Protein AF-A0A4U6QGS0-F1 (afdb_monomer_lite)

Sequence (74 aa):
MSRCNGPIYPARRALYSDHGSDFTSSHIAQVCADFEVEIIHSSPGRPRGRGKVERFLGTITTELLPTLPWPIPA

Radius of gyration: 18.46 Å; chains: 1; bounding box: 34×47×46 Å

pLDDT: mean 76.16, std 13.66, range [41.41, 90.62]

Organism: NCBI:txid2576308

Foldseek 3Di:
DDPPPDDPDPPAAEAEEAPDPVLVDPVVVVVCVVVNYHYDHDDPPDPPPCCVVVVVVVCCVPPVQVVDPDDDDD

InterPro domains:
  IPR001584 Integrase, catalytic core [PS50994] (1-74)
  IPR012337 Ribonuclease H-like superfamily [SSF53098] (10-70)
  IPR036397 Ribonuclease H superfamily [G3DSA:3.30.420.10] (6-71)

Secondary structure (DSSP, 8-state):
--------PPP-EEEEE-S-TTTTSHHHHHHHHHTTEEEEEPPTT--SSTHHHHHHHHHIIIIIGGGSSSPPP-

Structure (mmCIF, N/CA/C/O backbone):
data_AF-A0A4U6QGS0-F1
#
_entry.id   AF-A0A4U6QGS0-F1
#
loop_
_atom_site.group_PDB
_atom_site.id
_atom_site.type_symbol
_atom_site.label_atom_id
_atom_site.label_alt_id
_atom_site.label_comp_id
_atom_site.label_asym_id
_atom_site.label_entity_id
_atom_site.label_seq_id
_atom_site.pdbx_PDB_ins_code
_atom_site.Cartn_x
_atom_site.Cartn_y
_atom_site.Cartn_z
_atom_site.occupancy
_atom_site.B_iso_or_equiv
_atom_site.auth_seq_id
_atom_site.auth_comp_id
_atom_site.auth_asym_id
_atom_site.auth_atom_id
_atom_site.pdbx_PDB_model_num
ATOM 1 N N . MET A 1 1 ? -6.444 36.171 -23.586 1.00 41.41 1 MET A N 1
ATOM 2 C CA . MET A 1 1 ? -6.572 34.859 -22.915 1.00 41.41 1 MET A CA 1
ATOM 3 C C . MET A 1 1 ? -6.323 33.753 -23.931 1.00 41.41 1 MET A C 1
ATOM 5 O O . MET A 1 1 ? -7.201 33.469 -24.734 1.00 41.41 1 MET A O 1
ATOM 9 N N . SER A 1 2 ? -5.111 33.193 -23.957 1.00 46.12 2 SER A N 1
ATOM 10 C CA . SER A 1 2 ? -4.770 32.070 -24.840 1.00 46.12 2 SER A CA 1
ATOM 11 C C . SER A 1 2 ? -5.134 30.766 -24.134 1.00 46.12 2 SER A C 1
ATOM 13 O O . SER A 1 2 ? -4.652 30.512 -23.032 1.00 46.12 2 SER A O 1
ATOM 15 N N . ARG A 1 3 ? -6.039 29.977 -24.722 1.00 52.06 3 ARG A N 1
ATOM 16 C CA . ARG A 1 3 ? -6.365 28.633 -24.236 1.00 52.06 3 ARG A CA 1
ATOM 17 C C . ARG A 1 3 ? -5.205 27.714 -24.600 1.00 52.06 3 ARG A C 1
ATOM 19 O O . ARG A 1 3 ? -4.995 27.432 -25.777 1.00 52.06 3 ARG A O 1
ATOM 26 N N . CYS A 1 4 ? -4.465 27.251 -23.599 1.00 49.50 4 CYS A N 1
ATOM 27 C CA . CYS A 1 4 ? -3.469 26.201 -23.764 1.00 49.50 4 CYS A CA 1
ATOM 28 C C . CYS A 1 4 ? -4.183 24.874 -24.072 1.00 49.50 4 CYS A C 1
ATOM 30 O O . CYS A 1 4 ? -4.455 24.088 -23.172 1.00 49.50 4 CYS A O 1
ATOM 32 N N . ASN A 1 5 ? -4.498 24.629 -25.344 1.00 54.94 5 ASN A N 1
ATOM 33 C CA . ASN A 1 5 ? -4.847 23.302 -25.852 1.00 54.94 5 ASN A CA 1
ATOM 34 C C . ASN A 1 5 ? -3.546 22.516 -26.072 1.00 54.94 5 ASN A C 1
ATOM 36 O O . ASN A 1 5 ? -3.080 22.365 -27.198 1.00 54.94 5 ASN A O 1
ATOM 40 N N . GLY A 1 6 ? -2.913 22.091 -24.978 1.00 56.41 6 GLY A N 1
ATOM 41 C CA . GLY A 1 6 ? -1.842 21.097 -25.027 1.00 56.41 6 GLY A CA 1
ATOM 42 C C . GLY A 1 6 ? -2.435 19.684 -25.017 1.00 56.41 6 GLY A C 1
ATOM 43 O O . GLY A 1 6 ? -3.500 19.493 -24.425 1.00 56.41 6 GLY A O 1
ATOM 44 N N . PRO A 1 7 ? -1.789 18.689 -25.647 1.00 51.53 7 PRO A N 1
ATOM 45 C CA . PRO A 1 7 ? -2.213 17.301 -25.518 1.00 51.53 7 PRO A CA 1
ATOM 46 C C . PRO A 1 7 ? -2.170 16.897 -24.039 1.00 51.53 7 PRO A C 1
ATOM 48 O O . PRO A 1 7 ? -1.156 17.080 -23.362 1.00 51.53 7 PRO A O 1
ATOM 51 N N . ILE A 1 8 ? -3.283 16.367 -23.530 1.00 64.31 8 ILE A N 1
ATOM 52 C CA . ILE A 1 8 ? -3.320 15.715 -22.222 1.00 64.31 8 ILE A CA 1
ATOM 53 C C . ILE A 1 8 ? -2.536 14.414 -22.390 1.00 64.31 8 ILE A C 1
ATOM 55 O O . ILE A 1 8 ? -3.076 13.416 -22.857 1.00 64.31 8 ILE A O 1
ATOM 59 N N . TYR A 1 9 ? -1.244 14.422 -22.069 1.00 56.97 9 TYR A N 1
ATOM 60 C CA . TYR A 1 9 ? -0.526 13.171 -21.851 1.00 56.97 9 TYR A CA 1
ATOM 61 C C . TYR A 1 9 ? -1.246 12.444 -20.705 1.00 56.97 9 TYR A C 1
ATOM 63 O O . TYR A 1 9 ? -1.465 13.083 -19.668 1.00 56.97 9 TYR A O 1
ATOM 71 N N . PRO A 1 10 ? -1.640 11.162 -20.839 1.00 59.03 10 PRO A N 1
ATOM 72 C CA . PRO A 1 10 ? -2.091 10.417 -19.676 1.00 59.03 10 PRO A CA 1
ATOM 73 C C . PRO A 1 10 ? -0.943 10.467 -18.670 1.00 59.03 10 PRO A C 1
ATOM 75 O O . PRO A 1 10 ? 0.188 10.075 -18.969 1.00 59.03 10 PRO A O 1
ATOM 78 N N . ALA A 1 11 ? -1.194 11.078 -17.513 1.00 66.19 11 ALA A N 1
ATOM 79 C CA . ALA A 1 11 ? -0.203 11.140 -16.456 1.00 66.19 11 ALA A CA 1
ATOM 80 C C . ALA A 1 11 ? 0.193 9.696 -16.144 1.00 66.19 11 ALA A C 1
ATOM 82 O O . ALA A 1 11 ? -0.671 8.913 -15.753 1.00 66.19 11 ALA A O 1
ATOM 83 N N . ARG A 1 12 ? 1.467 9.332 -16.345 1.00 62.84 12 ARG A N 1
ATOM 84 C CA . ARG A 1 12 ? 1.968 8.025 -15.911 1.00 62.84 12 ARG A CA 1
ATOM 85 C C . ARG A 1 12 ? 1.670 7.899 -14.423 1.00 62.84 12 ARG A C 1
ATOM 87 O O . ARG A 1 12 ? 2.180 8.678 -13.615 1.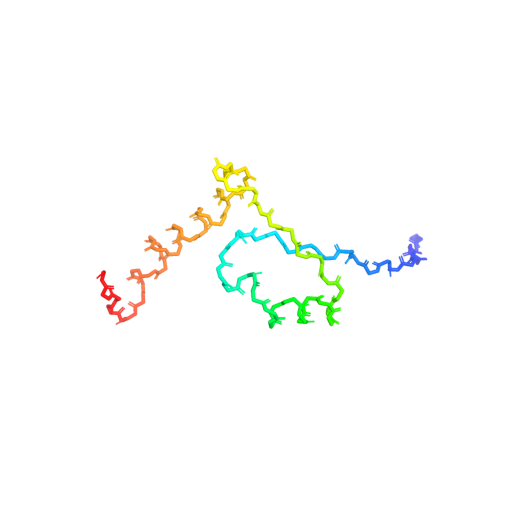00 62.84 12 ARG A O 1
ATOM 94 N N . ARG A 1 13 ? 0.775 6.979 -14.079 1.00 83.31 13 ARG A N 1
ATOM 95 C CA . ARG A 1 13 ? 0.347 6.745 -12.704 1.00 83.31 13 ARG A CA 1
ATOM 96 C C . ARG A 1 13 ? 1.295 5.724 -12.102 1.00 83.31 13 ARG A C 1
ATOM 98 O O . ARG A 1 13 ? 1.432 4.633 -12.633 1.00 83.31 13 ARG A O 1
ATOM 105 N N . ALA A 1 14 ? 1.952 6.087 -11.008 1.00 84.88 14 ALA A N 1
ATOM 106 C CA . ALA A 1 14 ? 2.793 5.171 -10.253 1.00 84.88 14 ALA A CA 1
ATOM 107 C C . ALA A 1 14 ? 2.135 4.870 -8.904 1.00 84.88 14 ALA A C 1
ATOM 109 O O . ALA A 1 14 ? 1.760 5.792 -8.172 1.00 84.88 14 ALA A O 1
ATOM 110 N N . LEU A 1 15 ? 2.007 3.587 -8.577 1.00 84.62 15 LEU A N 1
ATOM 111 C CA . LEU A 1 15 ? 1.595 3.100 -7.268 1.00 84.62 15 LEU A CA 1
ATOM 112 C C . LEU A 1 15 ? 2.847 2.728 -6.476 1.00 84.62 15 LEU A C 1
ATOM 114 O O . LEU A 1 15 ? 3.497 1.728 -6.763 1.00 84.62 15 LEU A O 1
ATOM 118 N N . TYR A 1 16 ? 3.182 3.532 -5.468 1.00 85.31 16 TYR A N 1
ATOM 119 C CA . TYR A 1 16 ? 4.289 3.229 -4.566 1.00 85.31 16 TYR A CA 1
ATOM 120 C C . TYR A 1 16 ? 3.773 2.386 -3.402 1.00 85.31 16 TYR A C 1
ATOM 122 O O . TYR A 1 16 ? 2.990 2.882 -2.589 1.00 85.31 16 TYR A O 1
ATOM 130 N N . SER A 1 17 ? 4.197 1.129 -3.327 1.00 82.94 17 SER A N 1
ATOM 131 C CA . SER A 1 17 ? 3.763 0.207 -2.276 1.00 82.94 17 SER A CA 1
ATOM 132 C C . SER A 1 17 ? 4.940 -0.531 -1.647 1.00 82.94 17 SER A C 1
ATOM 134 O O . SER A 1 17 ? 6.076 -0.432 -2.107 1.00 82.94 17 SER A O 1
ATOM 136 N N . ASP A 1 18 ? 4.700 -1.244 -0.555 1.00 80.88 18 ASP A N 1
ATOM 137 C CA . ASP A 1 18 ? 5.692 -2.158 0.007 1.00 80.88 18 ASP A CA 1
ATOM 138 C C . ASP A 1 18 ? 5.694 -3.513 -0.718 1.00 80.88 18 ASP A C 1
ATOM 140 O O . ASP A 1 18 ? 5.003 -3.723 -1.716 1.00 80.88 18 ASP A O 1
ATOM 144 N N . HIS A 1 19 ? 6.547 -4.422 -0.243 1.00 81.94 19 HIS A N 1
ATOM 145 C CA . HIS A 1 19 ? 6.615 -5.811 -0.701 1.00 81.94 19 HIS A CA 1
ATOM 146 C C . HIS A 1 19 ? 5.607 -6.710 0.045 1.00 81.94 19 HIS A C 1
ATOM 148 O O . HIS A 1 19 ? 5.869 -7.896 0.237 1.00 81.94 19 HIS A O 1
ATOM 154 N N . GLY A 1 20 ? 4.482 -6.163 0.521 1.00 80.50 20 GLY A N 1
ATOM 155 C CA . GLY A 1 20 ? 3.417 -6.961 1.123 1.00 80.50 20 GLY A CA 1
ATOM 156 C C . GLY A 1 20 ? 2.877 -8.015 0.150 1.00 80.50 20 GLY A C 1
ATOM 157 O O . GLY A 1 20 ? 2.882 -7.821 -1.069 1.00 80.50 20 GLY A O 1
ATOM 158 N N . SER A 1 21 ? 2.394 -9.139 0.682 1.00 81.88 21 SER A N 1
ATOM 159 C CA . SER A 1 21 ? 1.818 -10.237 -0.112 1.00 81.88 21 SER A CA 1
ATOM 160 C C . SER A 1 21 ? 0.684 -9.770 -1.027 1.00 81.88 21 SER A C 1
ATOM 162 O O . SER A 1 21 ? 0.591 -10.194 -2.175 1.00 81.88 21 SER A O 1
ATOM 164 N N . ASP A 1 22 ? -0.140 -8.839 -0.548 1.00 82.81 22 ASP A N 1
ATOM 165 C CA . ASP A 1 22 ? -1.298 -8.341 -1.293 1.00 82.81 22 ASP A CA 1
ATOM 166 C C . ASP A 1 22 ? -0.865 -7.513 -2.509 1.00 82.81 22 ASP A C 1
ATOM 168 O O . ASP A 1 22 ? -1.436 -7.634 -3.596 1.00 82.81 22 ASP A O 1
ATOM 172 N N . PHE A 1 23 ? 0.214 -6.740 -2.350 1.00 82.69 23 PHE A N 1
ATOM 173 C CA . PHE A 1 23 ? 0.787 -5.892 -3.395 1.00 82.69 23 PHE A CA 1
ATOM 174 C C . PHE A 1 23 ? 1.730 -6.635 -4.346 1.00 82.69 23 PHE A C 1
ATOM 176 O O . PHE A 1 23 ? 2.071 -6.098 -5.393 1.00 82.69 23 PHE A O 1
ATOM 183 N N . THR A 1 24 ? 2.127 -7.862 -4.017 1.00 85.75 24 THR A N 1
ATOM 184 C CA . THR A 1 24 ? 2.957 -8.729 -4.873 1.00 85.75 24 THR A CA 1
ATOM 185 C C . THR A 1 24 ? 2.145 -9.833 -5.561 1.00 85.75 24 THR A C 1
ATOM 187 O O . THR A 1 24 ? 2.699 -10.658 -6.287 1.00 85.75 24 THR A O 1
ATOM 190 N N . SER A 1 25 ? 0.824 -9.847 -5.359 1.00 89.12 25 SER A N 1
ATOM 191 C CA . SER A 1 25 ? -0.082 -10.828 -5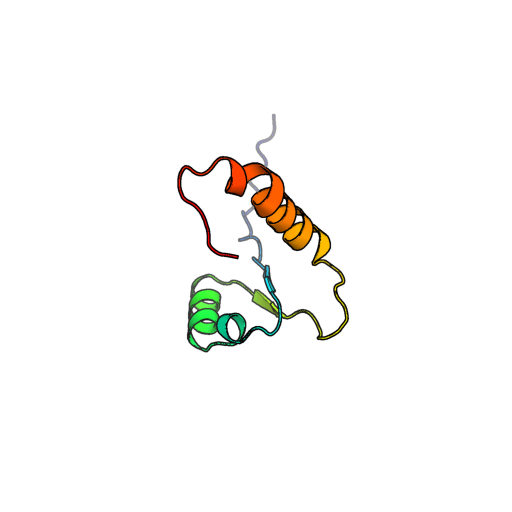.956 1.00 89.12 25 SER A CA 1
ATOM 192 C C . SER A 1 25 ? -0.220 -10.668 -7.478 1.00 89.12 25 SER A C 1
ATOM 194 O O . SER A 1 25 ? -0.102 -9.578 -8.038 1.00 89.12 25 SER A O 1
ATOM 196 N N . SER A 1 26 ? -0.534 -11.762 -8.178 1.00 88.12 26 SER A N 1
ATOM 197 C CA . SER A 1 26 ? -0.812 -11.721 -9.623 1.00 88.12 26 SER A CA 1
ATOM 198 C C . SER A 1 26 ? -2.033 -10.862 -9.960 1.00 88.12 26 SER A C 1
ATOM 200 O O . SER A 1 26 ? -2.061 -10.210 -11.000 1.00 88.12 26 SER A O 1
ATOM 202 N N . HIS A 1 27 ? -3.017 -10.824 -9.061 1.00 90.38 27 HIS A N 1
ATOM 203 C CA . HIS A 1 27 ? -4.244 -10.058 -9.235 1.00 90.38 27 HIS A CA 1
ATOM 204 C C . HIS A 1 27 ? -3.978 -8.548 -9.296 1.00 90.38 27 HIS A C 1
ATOM 206 O O . HIS A 1 27 ? -4.442 -7.884 -10.221 1.00 90.38 27 HIS A O 1
ATOM 212 N N . ILE A 1 28 ? -3.186 -7.992 -8.369 1.00 87.94 28 ILE A N 1
ATOM 213 C CA . ILE A 1 28 ? -2.882 -6.553 -8.406 1.00 87.94 28 ILE A CA 1
ATOM 214 C C . ILE A 1 28 ? -2.018 -6.188 -9.619 1.00 87.94 28 ILE A C 1
ATOM 216 O O . ILE A 1 28 ? -2.201 -5.121 -10.197 1.00 87.94 28 ILE A O 1
ATOM 220 N N . ALA A 1 29 ? -1.129 -7.088 -10.052 1.00 86.94 29 ALA A N 1
ATOM 221 C CA . ALA A 1 29 ? -0.320 -6.881 -11.248 1.00 86.94 29 ALA A CA 1
ATOM 222 C C . ALA A 1 29 ? -1.185 -6.785 -12.517 1.00 86.94 29 ALA A C 1
ATOM 224 O O . ALA A 1 29 ? -0.944 -5.913 -13.349 1.00 86.94 29 ALA A O 1
ATOM 225 N N . GLN A 1 30 ? -2.215 -7.632 -12.642 1.00 90.62 30 GLN A N 1
ATOM 226 C CA . GLN A 1 30 ? -3.183 -7.573 -13.744 1.00 90.62 30 GLN A CA 1
ATOM 227 C C . GLN A 1 30 ? -3.979 -6.268 -13.724 1.00 90.62 30 GLN A C 1
ATOM 229 O O . GLN A 1 30 ? -4.006 -5.556 -14.721 1.00 90.62 30 GLN A O 1
ATOM 234 N N . VAL A 1 31 ? -4.531 -5.897 -12.565 1.00 90.31 31 VAL A N 1
ATOM 235 C CA . VAL A 1 31 ? -5.269 -4.636 -12.404 1.00 90.31 31 VAL A CA 1
ATOM 236 C C . VAL A 1 31 ? -4.389 -3.440 -12.780 1.00 90.31 31 VAL A C 1
ATOM 238 O O . VAL A 1 31 ? -4.804 -2.569 -13.537 1.00 90.31 31 VAL A O 1
ATOM 241 N N . CYS A 1 32 ? -3.148 -3.384 -12.301 1.00 88.19 32 CYS A N 1
ATOM 242 C CA . CYS A 1 32 ? -2.245 -2.288 -12.641 1.00 88.19 32 CYS A CA 1
ATOM 243 C C . CYS A 1 32 ? -1.859 -2.265 -14.126 1.00 88.19 32 CYS A C 1
ATOM 245 O O . CYS A 1 32 ? -1.735 -1.174 -14.682 1.00 88.19 32 CYS A O 1
ATOM 247 N N . ALA A 1 33 ? -1.739 -3.423 -14.781 1.00 86.44 33 ALA A N 1
ATOM 248 C CA . ALA A 1 33 ? -1.550 -3.492 -16.228 1.00 86.44 33 ALA A CA 1
ATOM 249 C C . ALA A 1 33 ? -2.765 -2.932 -16.990 1.00 86.44 33 ALA A C 1
ATOM 251 O O . ALA A 1 33 ? -2.580 -2.130 -17.904 1.00 86.44 33 ALA A O 1
ATOM 252 N N . ASP A 1 34 ? -3.987 -3.268 -16.566 1.00 89.31 34 ASP A N 1
ATOM 253 C CA . ASP A 1 34 ? -5.232 -2.792 -17.189 1.00 89.31 34 ASP A CA 1
ATOM 254 C C . ASP A 1 34 ? -5.419 -1.268 -17.060 1.00 89.31 34 ASP A C 1
ATOM 256 O O . ASP A 1 34 ? -6.013 -0.630 -17.929 1.00 89.31 34 ASP A O 1
ATOM 260 N N . PHE A 1 35 ? -4.898 -0.668 -15.983 1.00 86.88 35 PHE A N 1
ATOM 261 C CA . PHE A 1 35 ? -4.997 0.772 -15.712 1.00 86.88 35 PHE A CA 1
ATOM 262 C C . PHE A 1 35 ? -3.757 1.588 -16.121 1.00 86.88 35 PHE A C 1
ATOM 264 O O . PHE A 1 35 ? -3.700 2.781 -15.806 1.00 86.88 35 PHE A O 1
ATOM 271 N N . GLU A 1 36 ? -2.772 0.975 -16.787 1.00 87.38 36 GLU A N 1
ATOM 272 C CA . GLU A 1 36 ? -1.482 1.601 -17.133 1.00 87.38 36 GLU A CA 1
ATOM 273 C C . GLU A 1 36 ? -0.769 2.222 -15.909 1.00 87.38 36 GLU A C 1
ATOM 275 O O . GLU A 1 36 ? -0.161 3.297 -15.975 1.00 87.38 36 GLU A O 1
ATOM 280 N N . VAL A 1 37 ? -0.867 1.546 -14.760 1.00 88.75 37 VAL A N 1
ATOM 281 C CA . VAL A 1 37 ? -0.241 1.950 -13.498 1.00 88.75 37 VAL A CA 1
ATOM 282 C C . VAL A 1 37 ? 1.055 1.173 -13.293 1.00 88.75 37 VAL A C 1
ATOM 284 O O . VAL A 1 37 ? 1.063 -0.054 -13.247 1.00 88.75 37 VAL A O 1
ATOM 287 N N . GLU A 1 38 ? 2.159 1.884 -13.093 1.00 87.94 38 GLU A N 1
ATOM 288 C CA . GLU A 1 38 ? 3.433 1.277 -12.708 1.00 87.94 38 GLU A CA 1
ATOM 289 C C . GLU A 1 38 ? 3.445 1.001 -11.198 1.00 87.94 38 GLU A C 1
ATOM 291 O O . GLU A 1 38 ? 3.331 1.930 -10.396 1.00 87.94 38 GLU A O 1
ATOM 296 N N . ILE A 1 39 ? 3.593 -0.261 -10.789 1.00 85.81 39 ILE A N 1
ATOM 297 C CA . ILE A 1 39 ? 3.790 -0.608 -9.376 1.00 85.81 39 ILE A CA 1
ATOM 298 C C . ILE A 1 39 ? 5.280 -0.497 -9.046 1.00 85.81 39 ILE A C 1
ATOM 300 O O . ILE A 1 39 ? 6.108 -1.185 -9.640 1.00 85.81 39 ILE A O 1
ATOM 304 N N . ILE A 1 40 ? 5.620 0.343 -8.069 1.00 86.75 40 ILE A N 1
ATOM 305 C CA . ILE A 1 40 ? 6.987 0.512 -7.574 1.00 86.75 40 ILE A CA 1
ATOM 306 C C . ILE A 1 40 ? 7.039 0.035 -6.126 1.00 86.75 40 ILE A C 1
ATOM 308 O O . ILE A 1 40 ? 6.427 0.636 -5.240 1.00 86.75 40 ILE A O 1
ATOM 312 N N . HIS A 1 41 ? 7.802 -1.030 -5.879 1.00 85.69 41 HIS A N 1
ATOM 313 C CA . HIS A 1 41 ? 7.970 -1.571 -4.536 1.00 85.69 41 HIS A CA 1
ATOM 314 C C . HIS A 1 41 ? 9.121 -0.895 -3.786 1.00 85.69 41 HIS A C 1
ATOM 316 O O . HIS A 1 41 ? 10.251 -0.809 -4.272 1.00 85.69 41 HIS A O 1
ATOM 322 N N . SER A 1 42 ? 8.859 -0.443 -2.562 1.00 77.25 42 SER A N 1
ATOM 323 C CA . SER A 1 42 ? 9.882 0.128 -1.686 1.00 77.25 42 SER A CA 1
ATOM 324 C C . SER A 1 42 ? 10.862 -0.948 -1.215 1.00 77.25 42 SER A C 1
ATOM 326 O O . SER A 1 42 ? 10.422 -1.991 -0.727 1.00 77.25 42 SER A O 1
ATOM 328 N N . SER A 1 43 ? 12.173 -0.695 -1.268 1.00 71.75 43 SER A N 1
ATOM 329 C CA . SER A 1 43 ? 13.179 -1.642 -0.767 1.00 71.75 43 SER A CA 1
ATOM 330 C C . SER A 1 43 ? 12.966 -1.984 0.722 1.00 71.75 43 SER A C 1
ATOM 332 O O . SER A 1 43 ? 12.754 -1.068 1.527 1.00 71.75 43 SER A O 1
ATOM 334 N N . PRO A 1 44 ? 13.066 -3.268 1.119 1.00 63.31 44 PRO A N 1
ATOM 335 C CA . PRO A 1 44 ? 12.976 -3.676 2.521 1.00 63.31 44 PRO A CA 1
ATOM 336 C C . PRO A 1 44 ? 13.993 -2.927 3.397 1.00 63.31 44 PRO A C 1
ATOM 338 O O . PRO A 1 44 ? 15.142 -2.734 3.004 1.00 63.31 44 PRO A O 1
ATOM 341 N N . GLY A 1 45 ? 13.578 -2.479 4.584 1.00 59.12 45 GLY A N 1
ATOM 342 C CA . GLY A 1 45 ? 14.478 -1.857 5.569 1.00 59.12 45 GLY A CA 1
ATOM 343 C C . GLY A 1 45 ? 14.876 -0.393 5.315 1.00 59.12 45 GLY A C 1
ATOM 344 O O . GLY A 1 45 ? 15.616 0.172 6.117 1.00 59.12 45 GLY A O 1
ATOM 345 N N . ARG A 1 46 ? 14.377 0.267 4.258 1.00 54.16 46 ARG A N 1
ATOM 346 C CA . ARG A 1 46 ? 14.544 1.722 4.048 1.00 54.16 46 ARG A CA 1
ATOM 347 C C . ARG A 1 46 ? 13.182 2.417 3.916 1.00 54.16 46 ARG A C 1
ATOM 349 O O . ARG A 1 46 ? 12.703 2.605 2.798 1.00 54.16 46 ARG A O 1
ATOM 356 N N . PRO A 1 47 ? 12.556 2.874 5.016 1.00 53.69 47 PRO A N 1
ATOM 357 C CA . PRO A 1 47 ? 11.269 3.560 4.959 1.00 53.69 47 PRO A CA 1
ATOM 358 C C . PRO A 1 47 ? 11.460 5.025 4.531 1.00 53.69 47 PRO A C 1
ATOM 360 O O . PRO A 1 47 ? 11.167 5.959 5.273 1.00 53.69 47 PRO A O 1
ATOM 363 N N . ARG A 1 48 ? 11.971 5.271 3.320 1.00 52.78 48 ARG A N 1
ATOM 364 C CA . ARG A 1 48 ? 12.032 6.630 2.765 1.00 52.78 48 ARG A CA 1
ATOM 365 C C . ARG A 1 48 ? 10.730 6.899 2.010 1.00 52.78 48 ARG A C 1
ATOM 367 O O . ARG A 1 48 ? 10.636 6.635 0.822 1.00 52.78 48 ARG A O 1
ATOM 374 N N . GLY A 1 49 ? 9.714 7.380 2.731 1.00 58.94 49 GLY A N 1
ATOM 375 C CA . GLY A 1 49 ? 8.422 7.784 2.152 1.00 58.94 49 GLY A CA 1
ATOM 376 C C . GLY A 1 49 ? 7.176 7.330 2.916 1.00 58.94 49 GLY A C 1
ATOM 377 O O . GLY A 1 49 ? 6.093 7.847 2.649 1.00 58.94 49 GLY A O 1
ATOM 378 N N . ARG A 1 50 ? 7.307 6.431 3.904 1.00 58.97 50 ARG A N 1
ATOM 379 C CA . ARG A 1 50 ? 6.151 5.913 4.661 1.00 58.97 50 ARG A CA 1
ATOM 380 C C . ARG A 1 50 ? 5.577 6.883 5.688 1.00 58.97 50 ARG A C 1
ATOM 382 O O . ARG A 1 50 ? 4.412 6.751 6.032 1.00 58.97 50 ARG A O 1
ATOM 389 N N . GLY A 1 51 ? 6.321 7.918 6.084 1.00 69.31 51 GLY A N 1
ATOM 390 C CA . GLY A 1 51 ? 5.874 8.862 7.113 1.00 69.31 51 GLY A CA 1
ATOM 391 C C . GLY A 1 51 ? 4.540 9.556 6.807 1.00 69.31 51 GLY A C 1
ATOM 392 O O . GLY A 1 51 ? 3.818 9.895 7.733 1.00 69.31 51 GLY A O 1
ATOM 393 N N . LYS A 1 52 ? 4.163 9.742 5.531 1.00 76.75 52 LYS A N 1
ATOM 394 C CA . LYS A 1 52 ? 2.839 10.292 5.181 1.00 76.75 52 LYS A CA 1
ATOM 395 C C . LYS A 1 52 ? 1.712 9.294 5.431 1.00 76.75 52 LYS A C 1
ATOM 397 O O . LYS A 1 52 ? 0.710 9.667 6.027 1.00 76.75 52 LYS A O 1
ATOM 402 N N . VAL A 1 53 ? 1.885 8.051 4.982 1.00 78.50 53 VAL A N 1
ATOM 403 C CA . VAL A 1 53 ? 0.904 6.975 5.182 1.00 78.50 53 VAL A CA 1
ATOM 404 C C . VAL A 1 53 ? 0.800 6.638 6.665 1.00 78.50 53 VAL A C 1
ATOM 406 O O . VAL A 1 53 ? -0.299 6.574 7.193 1.00 78.50 53 VAL A O 1
ATOM 409 N N . GLU A 1 54 ? 1.927 6.521 7.363 1.00 81.12 54 GLU A N 1
ATOM 410 C CA . GLU A 1 54 ? 1.965 6.270 8.807 1.00 81.12 54 GLU A CA 1
ATOM 411 C C . GLU A 1 54 ? 1.346 7.422 9.602 1.00 81.12 54 GLU A C 1
ATOM 413 O O . GLU A 1 54 ? 0.558 7.174 10.509 1.00 81.12 54 GLU A O 1
ATOM 418 N N . ARG A 1 55 ? 1.618 8.682 9.234 1.00 84.88 55 ARG A N 1
ATOM 419 C CA . ARG A 1 55 ? 0.967 9.840 9.863 1.00 84.88 55 ARG A CA 1
ATOM 420 C C . ARG A 1 55 ? -0.537 9.843 9.615 1.0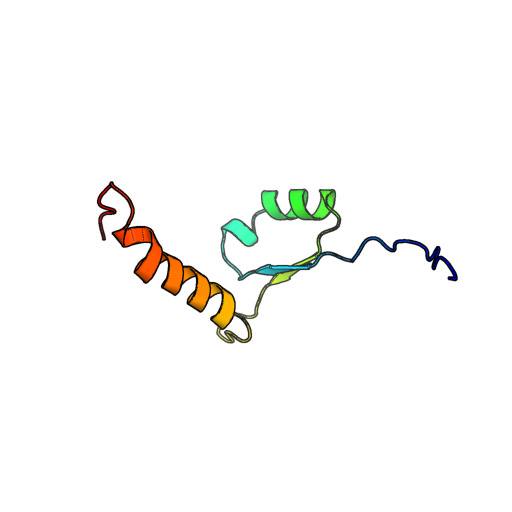0 84.88 55 ARG A C 1
ATOM 422 O O . ARG A 1 55 ? -1.288 10.092 10.545 1.00 84.88 55 ARG A O 1
ATOM 429 N N . PHE A 1 56 ? -0.971 9.552 8.391 1.00 85.00 56 PHE A N 1
ATOM 430 C CA . PHE A 1 56 ? -2.390 9.471 8.051 1.00 85.00 56 PHE A CA 1
ATOM 431 C C . PHE A 1 56 ? -3.103 8.355 8.824 1.00 85.00 56 PHE A C 1
ATOM 433 O O . PHE A 1 56 ? -4.137 8.602 9.439 1.00 85.00 56 PHE A O 1
ATOM 440 N N . LEU A 1 57 ? -2.528 7.150 8.849 1.00 83.19 57 LEU A N 1
ATOM 441 C CA . LEU A 1 57 ? -3.070 6.022 9.606 1.00 83.19 57 LEU A CA 1
ATOM 442 C C . LEU A 1 57 ? -3.069 6.307 11.113 1.00 83.19 57 LEU A C 1
ATOM 444 O O . LEU A 1 57 ? -4.056 6.023 11.780 1.00 83.19 57 LEU A O 1
ATOM 448 N N . GLY A 1 58 ? -2.023 6.944 11.642 1.00 84.81 58 GLY A N 1
ATOM 449 C CA . GLY A 1 58 ? -1.982 7.394 13.034 1.00 84.81 58 GLY A CA 1
ATOM 450 C C . GLY A 1 58 ? -3.078 8.411 13.366 1.00 84.81 58 GLY A C 1
ATOM 451 O O . GLY A 1 58 ? -3.724 8.292 14.408 1.00 84.81 58 GLY A O 1
ATOM 452 N N . THR A 1 59 ? -3.336 9.369 12.469 1.00 89.88 59 THR A N 1
ATOM 453 C CA . THR A 1 59 ? -4.457 10.313 12.591 1.00 89.88 59 THR A CA 1
ATOM 454 C C . THR A 1 59 ? -5.797 9.582 12.592 1.00 89.88 59 THR A C 1
ATOM 456 O O . THR A 1 59 ? -6.616 9.853 13.460 1.00 89.88 59 THR A O 1
ATOM 459 N N . ILE A 1 60 ? -6.017 8.608 11.704 1.00 87.81 60 ILE A N 1
ATOM 460 C CA . ILE A 1 60 ? -7.237 7.785 11.736 1.00 87.81 60 ILE A CA 1
ATOM 461 C C . ILE A 1 60 ? -7.385 7.103 13.096 1.00 87.81 60 ILE A C 1
ATOM 463 O O . ILE A 1 60 ? -8.435 7.218 13.724 1.00 87.81 60 ILE A O 1
ATOM 467 N N . THR A 1 61 ? -6.332 6.443 13.573 1.00 86.62 61 THR A N 1
ATOM 468 C CA . THR A 1 61 ? -6.357 5.721 14.848 1.00 86.62 61 THR A CA 1
ATOM 469 C C . THR A 1 61 ? -6.652 6.632 16.036 1.00 86.62 61 THR A C 1
ATOM 471 O O . THR A 1 61 ? -7.376 6.234 16.942 1.00 86.62 61 THR A O 1
ATOM 474 N N . THR A 1 62 ? -6.115 7.853 16.032 1.00 87.12 62 THR A N 1
ATOM 475 C CA . THR A 1 62 ? -6.187 8.761 17.188 1.00 87.12 62 THR A CA 1
ATOM 476 C C . THR A 1 62 ? -7.407 9.678 17.148 1.00 87.12 62 THR A C 1
ATOM 478 O O . THR A 1 62 ? -7.950 10.013 18.194 1.00 87.12 62 THR A O 1
ATOM 481 N N . GLU A 1 63 ? -7.843 10.096 15.961 1.00 90.06 63 GLU A N 1
ATOM 482 C CA . GLU A 1 63 ? -8.879 11.123 15.794 1.00 90.06 63 GLU A CA 1
ATOM 483 C C . GLU A 1 63 ? -10.191 10.557 15.250 1.00 90.06 63 GLU A C 1
ATOM 485 O O . GLU A 1 63 ? -11.254 11.010 15.660 1.00 90.06 63 GLU A O 1
ATOM 490 N N . LEU A 1 64 ? -10.150 9.561 14.356 1.00 85.62 64 LEU A N 1
ATOM 491 C CA . LEU A 1 64 ? -11.361 8.996 13.753 1.00 85.62 64 LEU A CA 1
ATOM 492 C C . LEU A 1 64 ? -11.899 7.811 14.557 1.00 85.62 64 LEU A C 1
ATOM 494 O O . LEU A 1 64 ? -13.077 7.809 14.907 1.00 85.62 64 LEU A O 1
ATOM 498 N N . LEU A 1 65 ? -11.067 6.815 14.872 1.00 85.19 65 LEU A N 1
ATOM 499 C CA . LEU A 1 65 ? -11.532 5.590 15.537 1.00 85.19 65 LEU A CA 1
ATOM 500 C C . LEU A 1 65 ? -12.265 5.844 16.869 1.00 85.19 65 LEU A C 1
ATOM 502 O O . LEU A 1 65 ? -13.303 5.216 17.068 1.00 85.19 65 LEU A O 1
ATOM 506 N N . PRO A 1 66 ? -11.844 6.786 17.742 1.00 86.00 66 PRO A N 1
ATOM 507 C CA . PRO A 1 66 ? -12.570 7.071 18.984 1.00 86.00 66 PRO A CA 1
ATOM 508 C C . PRO A 1 66 ? -13.948 7.712 18.777 1.00 86.00 66 PRO A C 1
ATOM 510 O O . PRO A 1 66 ? -14.764 7.713 19.694 1.00 86.00 66 PRO A O 1
ATOM 513 N N . THR A 1 67 ? -14.207 8.278 17.595 1.00 84.44 67 THR A N 1
ATOM 514 C CA . THR A 1 67 ? -15.508 8.879 17.251 1.00 84.44 67 THR A CA 1
ATOM 515 C C . THR A 1 67 ? -16.497 7.862 16.689 1.00 84.44 67 THR A C 1
ATOM 517 O O . THR A 1 67 ? -17.684 8.167 16.562 1.00 84.44 67 THR A O 1
ATOM 520 N N . LEU A 1 68 ? -16.030 6.657 16.341 1.00 86.81 68 LEU A N 1
ATOM 521 C CA . LEU A 1 68 ? -16.891 5.625 15.789 1.00 86.81 68 LEU A CA 1
ATOM 522 C C . LEU A 1 68 ? -17.756 5.006 16.898 1.00 86.81 68 LEU A C 1
ATOM 524 O O . LEU A 1 68 ? -17.262 4.712 17.984 1.00 86.81 68 LEU A O 1
ATOM 528 N N . PRO A 1 69 ? -19.049 4.758 16.630 1.00 82.31 69 PRO A N 1
ATOM 529 C CA . PRO A 1 69 ? -19.992 4.265 17.633 1.00 82.31 69 PRO A CA 1
ATOM 530 C C . PRO A 1 69 ? -19.738 2.810 18.057 1.00 82.31 69 PRO A C 1
ATOM 53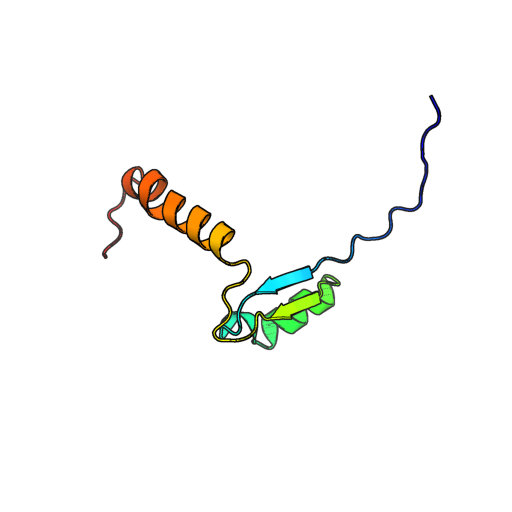2 O O . PRO A 1 69 ? -20.455 2.304 18.917 1.00 82.31 69 PRO A O 1
ATOM 535 N N . TRP A 1 70 ? -18.765 2.122 17.446 1.00 78.50 70 TRP A N 1
ATOM 536 C CA . TRP A 1 70 ? -18.483 0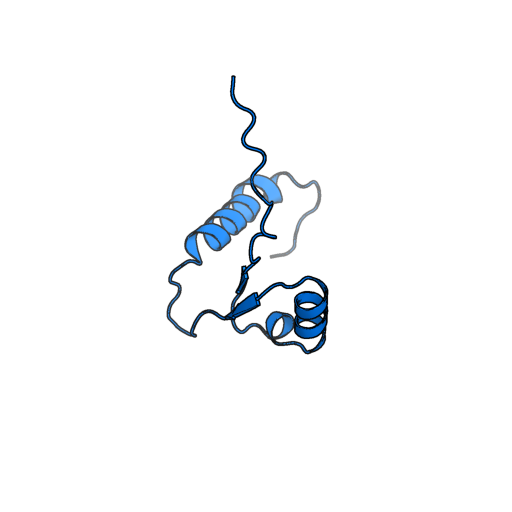.713 17.700 1.00 78.50 70 TRP A CA 1
ATOM 537 C C . TRP A 1 70 ? -17.073 0.508 18.262 1.00 78.50 70 TRP A C 1
ATOM 539 O O . TRP A 1 70 ? -16.121 1.052 17.699 1.00 78.50 70 TRP A O 1
ATOM 549 N N . PRO A 1 71 ? -16.910 -0.297 19.331 1.00 67.06 71 PRO A N 1
ATOM 550 C CA . PRO A 1 71 ? -15.595 -0.619 19.860 1.00 67.06 71 PRO A CA 1
ATOM 551 C C . PRO A 1 71 ? -14.847 -1.514 18.871 1.00 67.06 71 PRO A C 1
ATOM 553 O O . PRO A 1 71 ? -15.331 -2.577 18.479 1.00 67.06 71 PRO A O 1
ATOM 556 N N . ILE A 1 72 ? -13.652 -1.083 18.478 1.00 68.06 72 ILE A N 1
ATOM 557 C CA . ILE A 1 72 ? -12.719 -1.909 17.715 1.00 68.06 72 ILE A CA 1
ATOM 558 C C . ILE A 1 72 ? -11.867 -2.650 18.750 1.00 68.06 72 ILE A C 1
ATOM 560 O O . ILE A 1 72 ? -11.202 -1.981 19.546 1.00 68.06 72 ILE A O 1
A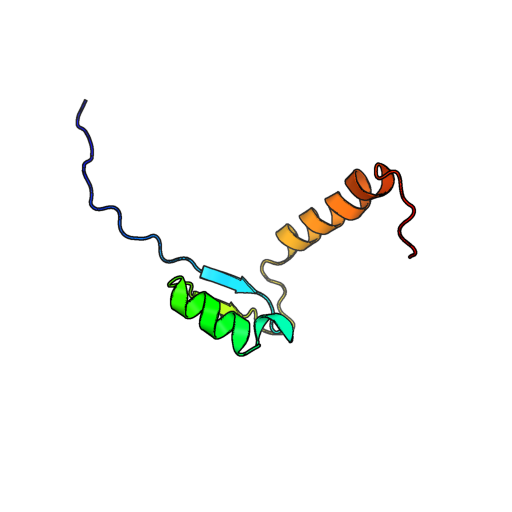TOM 564 N N . PRO A 1 73 ? -11.919 -3.993 18.817 1.00 61.22 73 PRO A N 1
ATOM 565 C CA . PRO A 1 73 ? -11.053 -4.741 19.718 1.00 61.22 73 PRO A CA 1
ATOM 566 C C . PRO A 1 73 ? -9.591 -4.501 19.324 1.00 61.22 73 PRO A C 1
ATOM 568 O O . PRO A 1 73 ? -9.255 -4.546 18.139 1.00 61.22 73 PRO A O 1
ATOM 571 N N . ALA A 1 74 ? -8.772 -4.185 20.328 1.00 60.09 74 ALA A N 1
ATOM 572 C CA . ALA A 1 74 ? -7.326 -4.028 20.194 1.00 60.09 74 ALA A CA 1
ATOM 573 C C . ALA A 1 74 ? -6.636 -5.364 19.893 1.00 60.09 74 ALA A C 1
ATOM 575 O O . ALA A 1 74 ? -7.144 -6.409 20.367 1.00 60.09 74 ALA A O 1
#